Protein AF-A0A2E8YFG8-F1 (afdb_monomer_lite)

Radius of gyration: 17.99 Å; chains: 1; bounding box: 35×30×49 Å

Foldseek 3Di:
DVVVVVVVVVVVVVVVVVVVVVLVVLVVLCVVQPPNSDDVSVVSVVVVVVVVVPDDPVNVVVVVVVVVVVVVVVVVVD

Structure (mmCIF, N/CA/C/O backbone):
data_AF-A0A2E8YFG8-F1
#
_entry.id   AF-A0A2E8YFG8-F1
#
loop_
_atom_site.group_PDB
_atom_site.id
_atom_site.type_symbol
_atom_site.label_atom_id
_atom_site.label_alt_id
_atom_site.label_comp_id
_atom_site.label_asym_id
_atom_site.label_entity_id
_atom_site.label_seq_id
_atom_site.pdbx_PDB_ins_code
_atom_site.Cartn_x
_atom_site.Cartn_y
_atom_site.Cartn_z
_atom_site.occupancy
_atom_site.B_iso_or_equiv
_atom_site.auth_seq_id
_atom_site.auth_comp_id
_atom_site.auth_asym_id
_atom_site.auth_atom_id
_atom_site.pdbx_PDB_model_num
ATOM 1 N N . MET A 1 1 ? -22.353 -10.658 21.062 1.00 61.75 1 MET A N 1
ATOM 2 C CA . MET A 1 1 ? -22.116 -9.592 20.054 1.00 61.75 1 MET A CA 1
ATOM 3 C C . MET A 1 1 ? -20.674 -9.080 20.052 1.00 61.75 1 MET A C 1
ATOM 5 O O . MET A 1 1 ? -20.068 -9.077 18.989 1.00 61.75 1 MET A O 1
ATOM 9 N N . LEU A 1 2 ? -20.084 -8.717 21.200 1.00 70.06 2 LEU A N 1
ATOM 10 C CA . LEU A 1 2 ? -18.702 -8.200 21.257 1.00 70.06 2 LEU A CA 1
ATOM 11 C C . LEU A 1 2 ? -17.624 -9.199 20.793 1.00 70.06 2 LEU A C 1
ATOM 13 O O . LEU A 1 2 ? -16.637 -8.792 20.188 1.00 70.06 2 LEU A O 1
ATOM 17 N N . GLU A 1 3 ? -17.803 -10.500 21.034 1.00 76.56 3 GLU A N 1
ATOM 18 C CA . GLU A 1 3 ? -16.826 -11.519 20.616 1.00 76.56 3 GLU A CA 1
ATOM 19 C C . GLU A 1 3 ? -16.809 -11.763 19.107 1.00 76.56 3 GLU A C 1
ATOM 21 O O . GLU A 1 3 ? -15.737 -11.870 18.513 1.00 76.56 3 GLU A O 1
ATOM 26 N N . VAL A 1 4 ? -17.985 -11.769 18.473 1.00 81.88 4 VAL A N 1
ATOM 27 C CA . VAL A 1 4 ? -18.111 -11.875 17.012 1.00 81.88 4 VAL A CA 1
ATOM 28 C C . VAL A 1 4 ? -17.422 -10.683 16.353 1.00 81.88 4 VAL A C 1
ATOM 30 O O . VAL A 1 4 ? -16.609 -10.875 15.459 1.00 81.88 4 VAL A O 1
ATOM 33 N N . LEU A 1 5 ? -17.640 -9.467 16.868 1.00 81.88 5 LEU A N 1
ATOM 34 C CA . LEU A 1 5 ? -17.004 -8.256 16.347 1.00 81.88 5 LEU A CA 1
ATOM 35 C C . LEU A 1 5 ? -15.468 -8.306 16.458 1.00 81.88 5 LEU A C 1
ATOM 37 O O . LEU A 1 5 ? -14.759 -7.962 15.513 1.00 81.88 5 LEU A O 1
ATOM 41 N N . LYS A 1 6 ? -14.941 -8.773 17.599 1.00 83.81 6 LYS A N 1
ATOM 42 C CA . LYS A 1 6 ? -13.492 -8.945 17.808 1.00 83.81 6 LYS A CA 1
ATOM 43 C C . LYS A 1 6 ? -12.901 -9.983 16.854 1.00 83.81 6 LYS A C 1
ATOM 45 O O . LYS A 1 6 ? -11.840 -9.745 16.281 1.00 83.81 6 LYS A O 1
ATOM 50 N N . LYS A 1 7 ? -13.592 -11.110 16.669 1.00 85.31 7 LYS A N 1
ATOM 51 C CA . LYS A 1 7 ? -13.169 -12.196 15.778 1.00 85.31 7 LYS A CA 1
ATOM 52 C C . LYS A 1 7 ? -13.204 -11.763 14.309 1.00 85.31 7 LYS A C 1
ATOM 54 O O . LYS A 1 7 ? -12.225 -11.967 13.602 1.00 85.31 7 LYS A O 1
ATOM 59 N N . SER A 1 8 ? -14.262 -11.078 13.878 1.00 87.75 8 SER A N 1
ATOM 60 C CA . SER A 1 8 ? -14.367 -10.512 12.528 1.00 87.75 8 SER A CA 1
ATOM 61 C C . SER A 1 8 ? -13.278 -9.478 12.253 1.00 87.75 8 SER A C 1
ATOM 63 O O . SER A 1 8 ? -12.631 -9.545 11.215 1.00 87.75 8 SER A O 1
ATOM 65 N N . ARG A 1 9 ? -13.009 -8.564 13.198 1.00 90.94 9 ARG A N 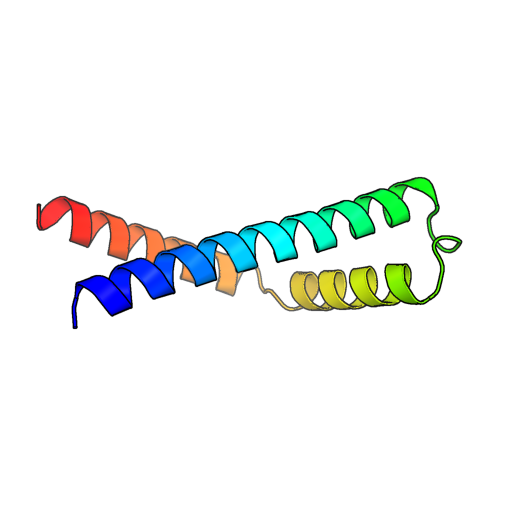1
ATOM 66 C CA . ARG A 1 9 ? -11.918 -7.586 13.062 1.00 90.94 9 ARG A CA 1
ATOM 67 C C . ARG A 1 9 ? -10.561 -8.265 12.871 1.00 90.94 9 ARG A C 1
ATOM 69 O O . ARG A 1 9 ? -9.769 -7.792 12.065 1.00 90.94 9 ARG A O 1
ATOM 76 N N . ARG A 1 10 ? -10.293 -9.350 13.603 1.00 90.06 10 ARG A N 1
ATOM 77 C CA . ARG A 1 10 ? -9.041 -10.107 13.481 1.00 90.06 10 ARG A CA 1
ATOM 78 C C . ARG A 1 10 ? -8.887 -10.720 12.090 1.00 90.06 10 ARG A C 1
ATOM 80 O O . ARG A 1 10 ? -7.867 -10.489 11.458 1.00 90.06 10 ARG A O 1
ATOM 87 N N . TYR A 1 11 ? -9.900 -11.431 11.600 1.00 91.94 11 TYR A N 1
ATOM 88 C CA . TYR A 1 11 ? -9.830 -12.042 10.269 1.00 91.94 11 TYR A CA 1
ATOM 89 C C . TYR A 1 11 ? -9.742 -11.013 9.146 1.00 91.94 11 TYR A C 1
ATOM 91 O O . TYR A 1 11 ? -8.999 -11.216 8.194 1.00 91.94 11 TYR A O 1
ATOM 99 N N . LEU A 1 12 ? -10.467 -9.897 9.263 1.00 92.50 12 LEU A N 1
ATOM 100 C CA . LEU A 1 12 ? -10.355 -8.803 8.300 1.00 92.50 12 LEU A CA 1
ATOM 101 C C . LEU A 1 12 ? -8.938 -8.231 8.277 1.00 92.50 12 LEU A C 1
ATOM 103 O O . LEU A 1 12 ? -8.409 -7.970 7.204 1.00 92.50 12 LEU A O 1
ATOM 107 N N . TRP A 1 13 ? -8.316 -8.066 9.444 1.00 92.69 13 TRP A N 1
ATOM 108 C CA . TRP A 1 13 ? -6.943 -7.581 9.525 1.00 92.69 13 TRP A CA 1
ATOM 109 C C . TRP A 1 13 ? -5.943 -8.558 8.897 1.00 92.69 13 TRP A C 1
ATOM 111 O O . TRP A 1 13 ? -5.162 -8.153 8.044 1.00 92.69 13 TRP A O 1
ATOM 121 N N . GLU A 1 14 ? -6.018 -9.844 9.255 1.00 92.44 14 GLU A N 1
ATOM 122 C CA . GLU A 1 14 ? -5.162 -10.898 8.686 1.00 92.44 14 GLU A CA 1
ATOM 123 C C . GLU A 1 14 ? -5.321 -10.991 7.154 1.00 92.44 14 GLU A C 1
ATOM 125 O O . GLU A 1 14 ? -4.341 -11.147 6.428 1.00 92.44 14 GLU A O 1
ATOM 130 N N . PHE A 1 15 ? -6.545 -10.833 6.642 1.00 94.50 15 PHE A N 1
ATOM 131 C CA . PHE A 1 15 ? -6.813 -10.811 5.204 1.00 94.50 15 PHE A CA 1
ATOM 132 C C . PHE A 1 15 ? -6.193 -9.593 4.505 1.00 94.50 15 PHE A C 1
ATOM 134 O O . PHE A 1 15 ? -5.586 -9.742 3.446 1.00 94.50 15 PHE A O 1
ATOM 141 N N . VAL A 1 16 ? -6.321 -8.398 5.091 1.00 96.06 16 VAL A N 1
AT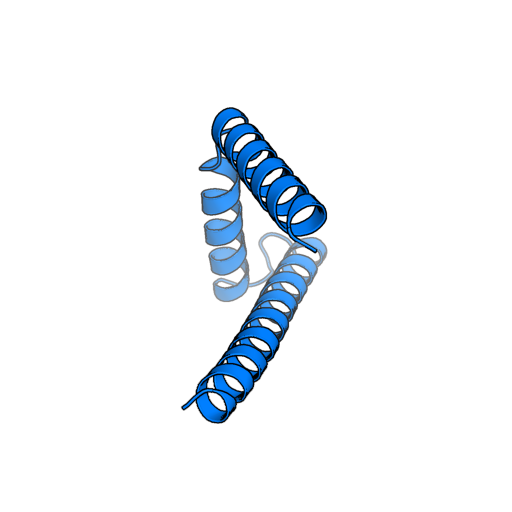OM 142 C CA . VAL A 1 16 ? -5.716 -7.170 4.546 1.00 96.06 16 VAL A CA 1
ATOM 143 C C . VAL A 1 16 ? -4.193 -7.277 4.528 1.00 96.06 16 VAL A C 1
ATOM 145 O O . VAL A 1 16 ? -3.570 -6.894 3.542 1.00 96.06 16 VAL A O 1
ATOM 148 N N . GLU A 1 17 ? -3.595 -7.832 5.581 1.00 94.19 17 GLU A N 1
ATOM 149 C CA . GLU A 1 17 ? -2.150 -8.045 5.665 1.00 94.19 17 GLU A CA 1
ATOM 150 C C . GLU A 1 17 ? -1.661 -9.000 4.570 1.00 94.19 17 GLU A C 1
ATOM 152 O O . GLU A 1 17 ? -0.704 -8.699 3.856 1.00 94.19 17 GLU A O 1
ATOM 157 N N . LEU A 1 18 ? -2.375 -10.107 4.358 1.00 96.44 18 LEU A N 1
ATOM 158 C CA . LEU A 1 18 ? -2.052 -11.055 3.298 1.00 96.44 18 LEU A CA 1
ATOM 159 C C . LEU A 1 18 ? -2.218 -10.437 1.902 1.00 96.44 18 LEU A C 1
ATOM 161 O O . LEU A 1 18 ? -1.340 -10.594 1.054 1.00 96.44 18 LEU A O 1
ATOM 165 N N . ALA A 1 19 ? -3.299 -9.691 1.664 1.00 94.38 19 ALA A N 1
ATOM 166 C CA . ALA A 1 19 ? -3.510 -8.985 0.402 1.00 94.38 19 ALA A CA 1
ATOM 167 C C . ALA A 1 19 ? -2.399 -7.955 0.132 1.00 94.38 19 ALA A C 1
ATOM 169 O O . ALA A 1 19 ? -1.903 -7.857 -0.992 1.00 94.38 19 ALA A O 1
ATOM 170 N N . PHE A 1 20 ? -1.959 -7.231 1.164 1.00 95.44 20 PHE A N 1
ATOM 171 C CA . PHE A 1 20 ? -0.858 -6.278 1.060 1.00 95.44 20 PHE A CA 1
ATOM 172 C C . PHE A 1 20 ? 0.466 -6.965 0.702 1.00 95.44 20 PHE A C 1
ATOM 174 O O . PHE A 1 20 ? 1.170 -6.508 -0.199 1.00 95.44 20 PHE A O 1
ATOM 181 N N . LEU A 1 21 ? 0.784 -8.095 1.344 1.00 97.56 21 LEU A N 1
ATOM 182 C CA . LEU A 1 21 ? 1.981 -8.879 1.027 1.00 97.56 21 LEU A CA 1
ATOM 183 C C . LEU A 1 21 ? 1.979 -9.387 -0.419 1.00 97.56 21 LEU A C 1
ATOM 185 O O . LEU A 1 21 ? 3.020 -9.364 -1.073 1.00 97.56 21 LEU A O 1
ATOM 189 N N . VAL A 1 22 ? 0.819 -9.798 -0.939 1.00 97.19 22 VAL A N 1
ATOM 190 C CA . VAL A 1 22 ? 0.679 -10.212 -2.343 1.00 97.19 22 VAL A CA 1
ATOM 191 C C . VAL A 1 22 ? 0.984 -9.051 -3.288 1.00 97.19 22 VAL A C 1
ATOM 193 O O . VAL A 1 22 ? 1.778 -9.216 -4.212 1.00 97.19 22 VAL A O 1
ATOM 196 N N . VAL A 1 23 ? 0.414 -7.867 -3.049 1.00 97.06 23 VAL A N 1
ATOM 197 C CA . VAL A 1 23 ? 0.701 -6.676 -3.868 1.00 97.06 23 VAL A CA 1
ATOM 198 C C . VAL A 1 23 ? 2.191 -6.335 -3.824 1.00 97.06 23 VAL A C 1
ATOM 200 O O . VAL A 1 23 ? 2.796 -6.093 -4.867 1.00 97.06 23 VAL A O 1
ATOM 203 N N . LEU A 1 24 ? 2.808 -6.378 -2.642 1.00 96.75 24 LEU A N 1
ATOM 204 C CA . LEU A 1 24 ? 4.231 -6.092 -2.476 1.00 96.75 24 LEU A CA 1
ATOM 205 C C . LEU A 1 24 ? 5.108 -7.098 -3.234 1.00 96.75 24 LEU A C 1
ATOM 207 O O . LEU A 1 24 ? 6.046 -6.698 -3.920 1.00 96.75 24 LEU A O 1
ATOM 211 N N . ALA A 1 25 ? 4.773 -8.388 -3.181 1.00 97.75 25 ALA A N 1
ATOM 212 C CA . ALA A 1 25 ? 5.467 -9.415 -3.950 1.00 97.75 25 ALA A CA 1
ATOM 213 C C . ALA A 1 25 ? 5.376 -9.163 -5.466 1.00 97.75 25 ALA A C 1
ATOM 215 O O . ALA A 1 25 ? 6.379 -9.280 -6.167 1.00 97.75 25 ALA A O 1
ATOM 216 N N . LEU A 1 26 ? 4.207 -8.760 -5.975 1.00 97.75 26 LEU A N 1
ATOM 217 C CA . LEU A 1 26 ? 4.027 -8.429 -7.394 1.00 97.75 26 LEU A CA 1
ATOM 218 C C . LEU A 1 26 ? 4.838 -7.193 -7.805 1.00 97.75 26 LEU A C 1
ATOM 220 O O . LEU A 1 26 ? 5.444 -7.190 -8.875 1.00 97.75 26 LEU A O 1
ATOM 224 N N . ILE A 1 27 ? 4.918 -6.177 -6.941 1.00 96.56 27 ILE A N 1
ATOM 225 C CA . ILE A 1 27 ? 5.780 -5.010 -7.170 1.00 96.56 27 ILE A CA 1
ATOM 226 C C . ILE A 1 27 ? 7.250 -5.439 -7.241 1.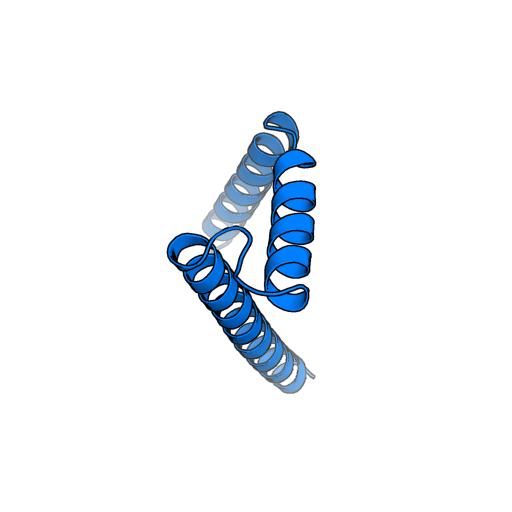00 96.56 27 ILE A C 1
ATOM 228 O O . ILE A 1 27 ? 7.963 -4.997 -8.136 1.00 96.56 27 ILE A O 1
ATOM 232 N N . LEU A 1 28 ? 7.715 -6.331 -6.361 1.00 97.81 28 LEU A N 1
ATOM 233 C CA . LEU A 1 28 ? 9.088 -6.845 -6.425 1.00 97.81 28 LEU A CA 1
ATOM 234 C C . LEU A 1 28 ? 9.361 -7.595 -7.735 1.00 97.81 28 LEU A C 1
ATOM 236 O O . LEU A 1 28 ? 10.407 -7.390 -8.345 1.00 97.81 28 LEU A O 1
ATOM 240 N N . VAL A 1 29 ? 8.414 -8.413 -8.206 1.00 97.75 29 VAL A N 1
ATOM 241 C CA . VAL A 1 29 ? 8.523 -9.075 -9.517 1.00 97.75 29 VAL A CA 1
ATOM 242 C C . VAL A 1 29 ? 8.652 -8.041 -10.637 1.00 97.75 29 VAL A C 1
ATOM 244 O O . VAL A 1 29 ? 9.531 -8.178 -11.489 1.00 97.75 29 VAL A O 1
ATOM 247 N N . TYR A 1 30 ? 7.837 -6.983 -10.617 1.00 97.62 30 TYR A N 1
ATOM 248 C CA . TYR A 1 30 ? 7.956 -5.881 -11.572 1.00 97.62 30 TYR A CA 1
ATOM 249 C C . TYR A 1 30 ? 9.313 -5.177 -11.490 1.00 97.62 30 TYR A C 1
ATOM 251 O O . TYR A 1 30 ? 9.892 -4.866 -12.522 1.00 97.62 30 TYR A O 1
ATOM 259 N N . LEU A 1 31 ? 9.862 -4.953 -10.295 1.00 96.62 31 LEU A N 1
ATOM 260 C CA . LEU A 1 31 ? 11.170 -4.308 -10.150 1.00 96.62 31 LEU A CA 1
ATOM 261 C C . LEU A 1 31 ? 12.314 -5.141 -10.747 1.00 96.62 31 LEU A C 1
ATOM 263 O O . LEU A 1 31 ? 13.293 -4.567 -11.214 1.00 96.62 31 LEU A O 1
ATOM 267 N N . ILE A 1 32 ? 12.194 -6.473 -10.757 1.00 97.81 32 ILE A N 1
ATOM 268 C CA . ILE A 1 32 ? 13.213 -7.368 -11.326 1.00 97.81 32 ILE A CA 1
ATOM 269 C C . ILE A 1 32 ? 13.036 -7.519 -12.845 1.00 97.81 32 ILE A C 1
ATOM 271 O O . ILE A 1 32 ? 14.016 -7.469 -13.585 1.00 97.81 32 ILE A O 1
ATOM 275 N N . LEU A 1 33 ? 11.803 -7.732 -13.320 1.00 97.38 33 LEU A N 1
ATOM 276 C CA . LEU A 1 33 ? 11.517 -8.058 -14.729 1.00 97.38 33 LEU A CA 1
ATOM 277 C C . LEU A 1 33 ? 11.136 -6.836 -15.583 1.00 97.38 33 LEU A C 1
ATOM 279 O O . LEU A 1 33 ? 11.144 -6.912 -16.813 1.00 97.38 33 LEU A O 1
ATOM 283 N N . GLY A 1 34 ? 10.767 -5.722 -14.954 1.00 95.19 34 GLY A N 1
ATOM 284 C CA . GLY A 1 34 ? 10.308 -4.504 -15.612 1.00 95.19 34 GLY A CA 1
ATOM 285 C C . GLY A 1 34 ? 9.071 -4.730 -16.498 1.00 95.19 34 GLY A C 1
ATOM 286 O O . GLY A 1 34 ? 8.172 -5.502 -16.138 1.00 95.19 34 GLY A O 1
ATOM 287 N N . PRO A 1 35 ? 9.024 -4.099 -17.689 1.00 94.75 35 PRO A N 1
ATOM 288 C CA . PRO A 1 35 ? 7.941 -4.266 -18.664 1.00 94.75 35 PRO A CA 1
ATOM 289 C C . PRO A 1 35 ? 7.693 -5.714 -19.121 1.00 94.75 35 PRO A C 1
ATOM 291 O O . PRO A 1 35 ? 6.620 -6.021 -19.630 1.00 94.75 35 PRO A O 1
ATOM 294 N N . SER A 1 36 ? 8.650 -6.623 -18.918 1.00 96.56 36 SER A N 1
ATOM 295 C CA . SER A 1 36 ? 8.535 -8.038 -19.300 1.00 96.56 36 SER A CA 1
ATOM 296 C C . SER A 1 36 ? 7.831 -8.913 -18.250 1.00 96.56 36 SER A C 1
ATOM 298 O O . SER A 1 36 ? 7.718 -10.121 -18.438 1.00 96.56 36 SER A O 1
ATOM 300 N N . SER A 1 37 ? 7.352 -8.337 -17.143 1.00 94.31 37 SER A N 1
ATOM 301 C CA . SER A 1 37 ? 6.710 -9.050 -16.018 1.00 94.31 37 SER A CA 1
ATOM 302 C C . SER A 1 37 ? 5.318 -9.638 -16.318 1.00 94.31 37 SER A C 1
ATOM 304 O O . SER A 1 37 ? 4.756 -10.359 -15.492 1.00 94.31 37 SER A O 1
ATOM 306 N N . GLY A 1 38 ? 4.776 -9.381 -17.510 1.00 96.00 38 GLY A N 1
ATOM 307 C CA . GLY A 1 38 ? 3.478 -9.879 -17.958 1.00 96.00 38 GLY A CA 1
ATOM 308 C C . GLY A 1 38 ? 2.310 -8.970 -17.566 1.00 96.00 38 GLY A C 1
ATOM 309 O O . GLY A 1 38 ? 2.378 -8.184 -16.622 1.00 96.00 38 GLY A O 1
ATOM 310 N N . HIS A 1 39 ? 1.204 -9.089 -18.305 1.00 97.00 39 HIS A N 1
ATOM 311 C CA . HIS A 1 39 ? 0.076 -8.153 -18.223 1.00 97.00 39 HIS A CA 1
ATOM 312 C C . HIS A 1 39 ? -0.551 -8.042 -16.829 1.00 97.00 39 HIS A C 1
ATOM 314 O O . HIS A 1 39 ? -0.941 -6.951 -16.422 1.00 97.00 39 HIS A O 1
ATOM 320 N N . PHE A 1 40 ? -0.627 -9.146 -16.079 1.00 96.19 40 PHE A N 1
ATOM 321 C CA . PHE A 1 40 ? -1.196 -9.119 -14.733 1.00 96.19 40 PHE A CA 1
ATOM 322 C C . PHE A 1 40 ? -0.359 -8.248 -13.788 1.00 96.19 40 PHE A C 1
ATOM 324 O O . PHE A 1 40 ? -0.894 -7.326 -13.177 1.00 96.19 40 PHE A O 1
ATOM 331 N N . VAL A 1 41 ? 0.955 -8.483 -13.716 1.00 97.31 41 VAL A N 1
ATOM 332 C CA . VAL A 1 41 ? 1.862 -7.724 -12.842 1.00 97.31 41 VAL A CA 1
ATOM 333 C C . VAL A 1 41 ? 1.871 -6.244 -13.224 1.00 97.31 41 VAL A C 1
ATOM 335 O O . VAL A 1 41 ? 1.744 -5.389 -12.348 1.00 97.31 41 VAL A O 1
ATOM 338 N N . LEU A 1 42 ? 1.925 -5.945 -14.526 1.00 97.75 42 LEU A N 1
ATOM 339 C CA . LEU A 1 42 ? 1.837 -4.576 -15.036 1.00 97.75 42 LEU A CA 1
ATOM 340 C C . LEU A 1 42 ? 0.548 -3.882 -14.596 1.00 97.75 42 LEU A C 1
ATOM 342 O O . LEU A 1 42 ? 0.613 -2.788 -14.047 1.00 97.75 42 LEU A O 1
ATOM 346 N N . SER A 1 43 ? -0.605 -4.543 -14.733 1.00 97.50 43 SER A N 1
ATOM 347 C CA . SER A 1 43 ? -1.888 -3.960 -14.324 1.00 97.50 43 SER A CA 1
ATOM 348 C C . SER A 1 43 ? -1.954 -3.657 -12.821 1.00 97.50 43 SER A C 1
ATOM 350 O O . SER A 1 43 ? -2.546 -2.660 -12.408 1.00 97.50 43 SER A O 1
ATOM 352 N N . VAL A 1 44 ? -1.327 -4.484 -11.975 1.00 96.88 44 VAL A N 1
ATOM 353 C CA . VAL A 1 44 ? -1.261 -4.216 -10.531 1.00 96.88 44 VAL A CA 1
ATOM 354 C C . VAL A 1 44 ? -0.402 -2.985 -10.258 1.00 96.88 44 VAL A C 1
ATOM 356 O O . VAL A 1 44 ? -0.812 -2.115 -9.493 1.00 96.88 44 VAL A O 1
ATOM 359 N N . VAL A 1 45 ? 0.754 -2.870 -10.910 1.00 96.88 45 VAL A N 1
ATOM 360 C CA . VAL A 1 45 ? 1.650 -1.715 -10.761 1.00 96.88 45 VAL A CA 1
ATOM 361 C C . VAL A 1 45 ? 0.999 -0.431 -11.272 1.00 96.88 45 VAL A C 1
ATOM 363 O O . VAL A 1 45 ? 1.079 0.599 -10.605 1.00 96.88 45 VAL A O 1
ATOM 366 N N . GLU A 1 46 ? 0.297 -0.481 -12.402 1.00 96.69 46 GLU A N 1
ATOM 367 C CA . GLU A 1 46 ? -0.466 0.652 -12.933 1.00 96.69 46 GLU A CA 1
ATOM 368 C C . GLU A 1 46 ? -1.514 1.127 -11.924 1.00 96.69 46 GLU A C 1
ATOM 370 O O . GLU A 1 46 ? -1.511 2.292 -11.544 1.00 96.69 46 GLU A O 1
ATOM 375 N N . ASN A 1 47 ? -2.329 0.223 -11.378 1.00 96.19 47 ASN A N 1
ATOM 376 C CA . ASN A 1 47 ? -3.321 0.591 -10.366 1.00 96.19 47 ASN A CA 1
ATOM 377 C C . ASN A 1 47 ? -2.685 1.190 -9.100 1.00 96.19 47 ASN A C 1
ATOM 379 O O . ASN A 1 47 ? -3.183 2.181 -8.563 1.00 96.19 47 ASN A O 1
ATOM 383 N N . VAL A 1 48 ? -1.571 0.622 -8.628 1.00 94.44 48 VAL A N 1
ATOM 384 C CA . VAL A 1 48 ? -0.851 1.131 -7.449 1.00 94.44 48 VAL A CA 1
ATOM 385 C C . VAL A 1 48 ? -0.272 2.520 -7.714 1.00 94.44 48 VAL A C 1
ATOM 387 O O . VAL A 1 48 ? -0.380 3.404 -6.867 1.00 94.44 48 VAL A O 1
ATOM 390 N N . THR A 1 49 ? 0.320 2.739 -8.887 1.00 93.69 49 THR A N 1
ATOM 391 C CA . THR A 1 49 ? 0.885 4.041 -9.264 1.00 93.69 49 THR A CA 1
ATOM 392 C C . THR A 1 49 ? -0.200 5.085 -9.502 1.00 93.69 49 THR A C 1
ATOM 394 O O . THR A 1 49 ? -0.050 6.212 -9.042 1.00 93.69 49 THR A O 1
ATOM 397 N N . THR A 1 50 ? -1.326 4.727 -10.124 1.00 94.19 50 THR A N 1
ATOM 398 C CA . THR A 1 50 ? -2.503 5.602 -10.228 1.00 94.19 50 THR A CA 1
ATOM 399 C C . THR A 1 50 ? -3.019 5.998 -8.850 1.00 94.19 50 THR A C 1
ATOM 401 O O . THR A 1 50 ? -3.264 7.179 -8.612 1.00 94.19 50 THR A O 1
ATOM 404 N N . PHE A 1 51 ? -3.130 5.045 -7.922 1.00 89.50 51 PHE A N 1
ATOM 405 C CA . PHE A 1 51 ? -3.522 5.336 -6.546 1.00 89.50 51 PHE A CA 1
ATOM 406 C C . PHE A 1 51 ? -2.532 6.290 -5.866 1.00 89.50 51 PHE A C 1
ATOM 408 O O . PHE A 1 51 ? -2.945 7.309 -5.321 1.00 89.50 51 PHE A O 1
ATOM 415 N N . ALA A 1 52 ? -1.231 6.003 -5.942 1.00 87.88 52 ALA A N 1
ATOM 416 C CA . ALA A 1 52 ? -0.196 6.823 -5.319 1.00 87.88 52 ALA A CA 1
ATOM 417 C C . ALA A 1 52 ? -0.144 8.247 -5.898 1.00 87.88 52 ALA A C 1
ATOM 419 O O . ALA A 1 52 ? -0.037 9.210 -5.145 1.00 87.88 52 ALA A O 1
ATOM 420 N N . ASN A 1 53 ? -0.273 8.386 -7.218 1.00 89.88 53 ASN A N 1
ATOM 421 C CA . ASN A 1 53 ? -0.267 9.681 -7.899 1.00 89.88 53 ASN A CA 1
ATOM 422 C C . ASN A 1 53 ? -1.550 10.487 -7.651 1.00 89.88 53 ASN A C 1
ATOM 424 O O . ASN A 1 53 ? -1.525 11.711 -7.736 1.00 89.88 53 ASN A O 1
ATOM 428 N N . GLY A 1 54 ? -2.666 9.817 -7.348 1.00 88.19 54 GLY A N 1
ATOM 429 C CA . GLY A 1 54 ? -3.925 10.464 -6.980 1.00 88.19 54 GLY A CA 1
ATOM 430 C C . GLY A 1 54 ? -3.946 11.020 -5.552 1.00 88.19 54 GLY A C 1
ATOM 431 O O . GLY A 1 54 ? -4.863 11.760 -5.200 1.00 88.19 54 GLY A O 1
ATOM 432 N N . LEU A 1 55 ? -2.957 10.680 -4.719 1.00 86.12 55 LEU A N 1
ATOM 433 C CA . LEU A 1 55 ? -2.842 11.208 -3.364 1.00 86.12 55 LEU A CA 1
ATOM 434 C C . LEU A 1 55 ? -2.096 12.542 -3.376 1.00 86.12 55 LEU A C 1
ATOM 436 O O . LEU A 1 55 ? -0.870 12.595 -3.463 1.00 86.12 55 LEU A O 1
ATOM 440 N N . GLU A 1 56 ? -2.833 13.638 -3.215 1.00 87.81 56 GLU A N 1
ATOM 441 C CA . GLU A 1 56 ? -2.207 14.932 -2.958 1.00 87.81 56 GLU A CA 1
ATOM 442 C C . GLU A 1 56 ? -1.504 14.932 -1.591 1.00 87.81 56 GLU A C 1
ATOM 444 O O . GLU A 1 56 ? -2.041 14.452 -0.588 1.00 87.81 56 GLU A O 1
ATOM 449 N N . VAL A 1 57 ? -0.316 15.541 -1.520 1.00 86.81 57 VAL A N 1
ATOM 450 C CA . VAL A 1 57 ? 0.463 15.665 -0.272 1.00 86.81 57 VAL A CA 1
ATOM 451 C C . VAL A 1 57 ? -0.358 16.340 0.838 1.00 86.81 57 VAL A C 1
ATOM 453 O O . VAL A 1 57 ? -0.277 15.946 2.002 1.00 86.81 57 VAL A O 1
ATOM 456 N N . SER A 1 58 ? -1.205 17.305 0.471 1.00 87.75 58 SER A N 1
ATOM 457 C CA . SER A 1 58 ? -2.182 17.965 1.349 1.00 87.75 58 S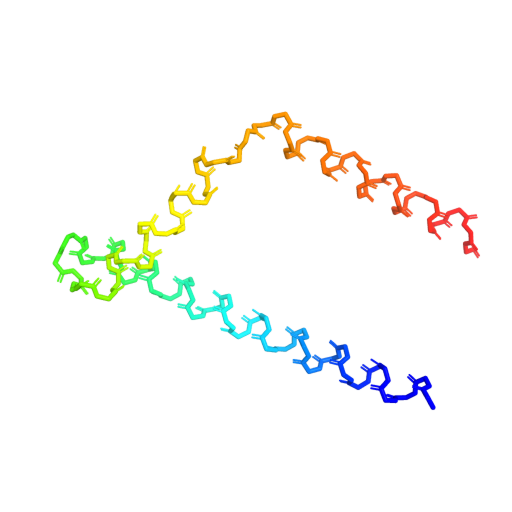ER A CA 1
ATOM 458 C C . SER A 1 58 ? -3.117 16.961 2.039 1.00 87.75 58 SER A C 1
ATOM 460 O O . SER A 1 58 ? -3.330 17.042 3.250 1.00 87.75 58 SER A O 1
ATOM 462 N N . SER A 1 59 ? -3.621 15.975 1.291 1.00 87.62 59 SER A N 1
ATOM 463 C CA . SER A 1 59 ? -4.524 14.931 1.784 1.00 87.62 59 SER A CA 1
ATOM 464 C C . SER A 1 59 ? -3.822 13.999 2.767 1.00 87.62 59 SER A C 1
ATOM 466 O O . SER A 1 59 ? -4.388 13.661 3.806 1.00 87.62 59 SER A O 1
ATOM 468 N N . ILE A 1 60 ? -2.567 13.633 2.490 1.00 88.56 60 ILE A N 1
ATOM 469 C CA . ILE A 1 60 ? -1.757 12.788 3.381 1.00 88.56 60 ILE A CA 1
ATOM 470 C C . ILE A 1 60 ? -1.490 13.506 4.710 1.00 88.56 60 ILE A C 1
ATOM 472 O O . ILE A 1 60 ? -1.678 12.920 5.777 1.00 88.56 60 ILE A O 1
ATOM 476 N N . ILE A 1 61 ? -1.096 14.783 4.658 1.00 91.56 61 ILE A N 1
ATOM 477 C CA . ILE A 1 61 ? -0.848 15.598 5.856 1.00 91.56 61 ILE A CA 1
ATOM 478 C C . ILE A 1 61 ? -2.127 15.728 6.688 1.00 91.56 61 ILE A C 1
ATOM 480 O O . ILE A 1 61 ? -2.094 15.517 7.901 1.00 91.56 61 ILE A O 1
ATOM 484 N N . ALA A 1 62 ? -3.263 16.021 6.050 1.00 91.38 62 ALA A N 1
ATOM 485 C CA . ALA A 1 62 ? -4.548 16.109 6.737 1.00 91.38 62 ALA A CA 1
ATOM 486 C C . ALA A 1 62 ? -4.904 14.789 7.441 1.00 91.38 62 ALA A C 1
ATOM 488 O O . ALA A 1 62 ? -5.285 14.792 8.614 1.00 91.38 62 ALA A O 1
ATOM 489 N N . PHE A 1 63 ? -4.709 13.654 6.765 1.00 91.56 63 PHE A N 1
ATOM 490 C CA . PHE A 1 63 ? -4.955 12.333 7.341 1.00 91.56 63 PHE A CA 1
ATOM 491 C C . PHE A 1 63 ? -4.042 12.046 8.542 1.00 91.56 63 PHE A C 1
ATOM 493 O O . PHE A 1 63 ? -4.504 11.558 9.574 1.00 91.56 63 PHE A O 1
ATOM 500 N N . ALA A 1 64 ? -2.758 12.402 8.444 1.00 92.62 64 ALA A N 1
ATOM 501 C CA . ALA A 1 64 ? -1.796 12.253 9.531 1.00 92.62 64 ALA A CA 1
ATOM 502 C C . ALA A 1 64 ? -2.177 13.093 10.762 1.00 92.62 64 ALA A C 1
ATOM 504 O O . ALA A 1 64 ? -2.117 12.591 11.884 1.00 92.62 64 ALA A O 1
ATOM 505 N N . ILE A 1 65 ? -2.629 14.337 10.563 1.00 95.50 65 ILE A N 1
ATOM 506 C CA . ILE A 1 65 ? -3.102 15.209 11.649 1.00 95.50 65 ILE A CA 1
ATOM 507 C C . ILE A 1 65 ? -4.325 14.595 12.337 1.00 95.50 65 ILE A C 1
ATOM 509 O O . ILE A 1 65 ? -4.363 14.523 13.564 1.00 95.50 65 ILE A O 1
ATOM 513 N N . ILE A 1 66 ? -5.305 14.106 11.572 1.00 95.38 66 ILE A N 1
ATOM 514 C CA . ILE A 1 66 ? -6.505 13.463 12.129 1.00 95.38 66 ILE A CA 1
ATOM 515 C C . ILE A 1 66 ? -6.125 12.232 12.959 1.00 95.38 66 ILE A C 1
ATOM 517 O O . ILE A 1 66 ? -6.622 12.066 14.073 1.00 95.38 66 ILE A O 1
ATOM 521 N N . LEU A 1 67 ? -5.219 11.388 12.457 1.00 93.00 67 LEU A N 1
ATOM 522 C CA . LEU A 1 67 ? -4.738 10.215 13.190 1.00 93.00 67 LEU A CA 1
ATOM 523 C C . LEU A 1 67 ? -3.983 10.599 14.467 1.00 93.00 67 LEU A C 1
ATOM 525 O O . LEU A 1 67 ? -4.208 9.986 15.510 1.00 93.00 67 LEU A O 1
ATOM 529 N N . ALA A 1 68 ? -3.132 11.625 14.409 1.00 94.62 68 ALA A N 1
ATOM 530 C CA . ALA A 1 68 ? -2.406 12.131 15.570 1.00 94.62 68 ALA A CA 1
ATOM 531 C C . ALA A 1 68 ? -3.360 12.679 16.643 1.00 94.62 68 ALA A C 1
ATOM 533 O O . ALA A 1 68 ? -3.200 12.376 17.825 1.00 94.62 68 ALA A O 1
ATOM 534 N N . LEU A 1 69 ? -4.394 13.423 16.238 1.00 96.00 69 LEU A N 1
ATOM 535 C CA . LEU A 1 69 ? -5.431 13.918 17.142 1.00 96.00 69 LEU A CA 1
ATOM 536 C C . LEU A 1 69 ? -6.245 12.772 17.748 1.00 96.00 69 LEU A C 1
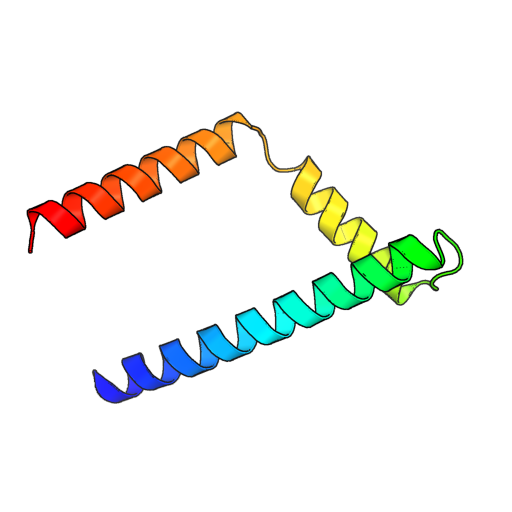ATOM 538 O O . LEU A 1 69 ? -6.440 12.739 18.961 1.00 96.00 69 LEU A O 1
ATOM 542 N N . ALA A 1 70 ? -6.676 11.805 16.936 1.00 94.50 70 ALA A N 1
ATOM 543 C CA . ALA A 1 70 ? -7.401 10.632 17.417 1.00 94.50 70 ALA A CA 1
ATOM 544 C C . ALA A 1 70 ? -6.568 9.823 18.425 1.00 94.50 70 ALA A C 1
ATOM 546 O O . ALA A 1 70 ? -7.095 9.350 19.435 1.00 94.50 70 ALA A O 1
ATOM 547 N N . TYR A 1 71 ? -5.262 9.696 18.178 1.00 95.06 71 TYR A N 1
ATOM 548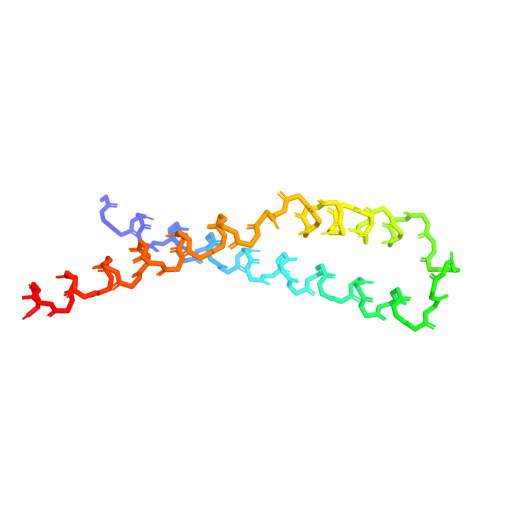 C CA . TYR A 1 71 ? -4.326 9.068 19.102 1.00 95.06 71 TYR A CA 1
ATOM 549 C C . TYR A 1 71 ? -4.213 9.852 20.416 1.00 95.06 71 TYR A C 1
ATOM 551 O O . TYR A 1 71 ? -4.376 9.261 21.481 1.00 95.06 71 TYR A O 1
ATOM 559 N N . LEU A 1 72 ? -4.012 11.172 20.352 1.00 95.38 72 LEU A N 1
ATOM 560 C CA . LEU A 1 72 ? -3.883 12.034 21.532 1.00 95.38 72 LEU A CA 1
ATOM 561 C C . LEU A 1 72 ? -5.153 12.003 22.391 1.00 95.38 72 LEU A C 1
ATOM 563 O O . LEU A 1 72 ? -5.072 11.862 23.609 1.00 95.38 72 LEU A O 1
ATOM 567 N N . VAL A 1 73 ? -6.332 12.075 21.768 1.00 95.50 73 VAL A N 1
ATOM 568 C CA . VAL A 1 73 ? -7.619 11.964 22.472 1.00 95.50 73 VAL A CA 1
ATOM 569 C C . VAL A 1 73 ? -7.750 10.602 23.149 1.00 95.50 73 VAL A C 1
ATOM 571 O O . VAL A 1 73 ? -8.135 10.530 24.313 1.00 95.50 73 VAL A O 1
ATOM 574 N N . ARG A 1 74 ? -7.395 9.511 22.460 1.00 94.75 74 ARG A N 1
ATOM 575 C CA . ARG A 1 74 ? -7.428 8.165 23.045 1.00 94.75 74 ARG A CA 1
ATOM 576 C C . ARG A 1 74 ? -6.476 8.018 24.232 1.00 94.75 74 ARG A C 1
ATOM 578 O O . ARG A 1 74 ? -6.835 7.333 25.185 1.00 94.75 74 ARG A O 1
ATOM 585 N N . ASP A 1 75 ? -5.287 8.606 24.154 1.00 92.19 75 ASP A N 1
ATOM 586 C CA . ASP A 1 75 ? -4.289 8.581 25.225 1.00 92.19 75 ASP A CA 1
ATOM 587 C C . ASP A 1 75 ? -4.758 9.381 26.450 1.00 92.19 75 ASP A C 1
ATOM 589 O O . ASP A 1 75 ? -4.674 8.894 27.568 1.00 92.19 75 ASP A O 1
ATOM 593 N N . ARG A 1 76 ? -5.377 10.551 26.237 1.00 88.25 76 ARG A N 1
ATOM 594 C CA . ARG A 1 76 ? -5.960 11.395 27.300 1.00 88.25 76 ARG A CA 1
ATOM 595 C C . ARG A 1 76 ? -7.190 10.798 27.995 1.00 88.25 76 ARG A C 1
ATOM 597 O O . ARG A 1 76 ? -7.510 11.234 29.095 1.00 88.25 76 ARG A O 1
ATOM 604 N N . MET A 1 77 ? -7.923 9.894 27.339 1.00 82.00 77 MET A N 1
ATOM 605 C CA . MET A 1 77 ? -9.126 9.241 27.889 1.00 82.00 77 MET A CA 1
ATOM 606 C C . MET A 1 77 ? -8.836 7.913 28.610 1.00 82.00 77 MET A C 1
ATOM 608 O O . MET A 1 77 ? -9.772 7.279 29.102 1.00 82.00 77 MET A O 1
ATOM 612 N N . ARG A 1 78 ? -7.583 7.453 28.612 1.00 58.12 78 ARG A N 1
ATOM 613 C CA . ARG A 1 78 ? -7.121 6.321 29.425 1.00 58.12 78 ARG A CA 1
ATOM 614 C C . ARG A 1 78 ? -6.609 6.810 30.769 1.00 58.12 78 ARG A C 1
ATOM 616 O O . ARG A 1 78 ? -6.748 6.017 31.723 1.00 58.12 78 ARG A O 1
#

Sequence (78 aa):
MLEVLKKSRRYLWEFVELAFLVVLALILVYLILGPSSGHFVLSVVENVTTFANGLEVSSIIAFAIILALAYLVRDRMR

pLDDT: mean 91.86, std 7.37, range [58.12, 97.81]

Secondary structure (DSSP, 8-state):
-HHHHHHHHHHHHHHHHHHHHHHHHHHHHHHHHGGGG-HHHHHHHHHHHHHHHT--HHHHHHHHHHHHHHHHHHHHT-